Protein AF-A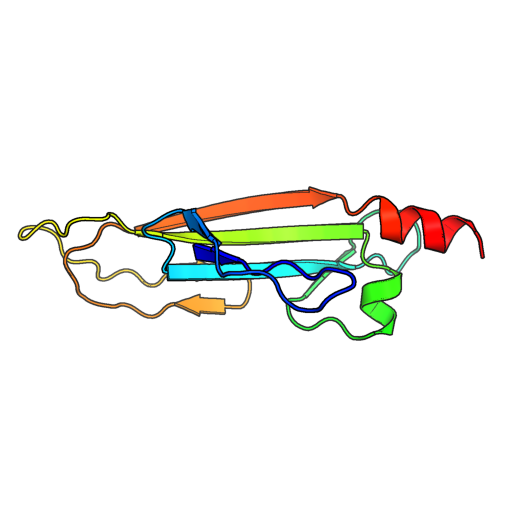0A967R5J3-F1 (afdb_monomer)

pLDDT: mean 92.4, std 11.79, range [44.34, 98.56]

Sequence (112 aa):
LCRRGISGSGLTATECIAEGIEDFHIQFGIDTDEDAIANLYTSMPSLADMENAVSARLFLLARSIEPDPHFTNDTEYVLGDATVPVTNDGFYRRVYTTTVALRNTASRSLMQ

Structure (mmCIF, N/CA/C/O backbone):
data_AF-A0A967R5J3-F1
#
_entry.id   AF-A0A967R5J3-F1
#
loop_
_atom_site.group_PDB
_atom_site.id
_atom_site.type_symbol
_atom_site.label_atom_id
_atom_site.label_alt_id
_atom_site.label_comp_id
_atom_site.label_asym_id
_atom_site.label_entity_id
_atom_site.label_seq_id
_atom_site.pdbx_PDB_ins_code
_atom_site.Cartn_x
_atom_site.Cartn_y
_atom_site.Cartn_z
_atom_site.occupancy
_atom_site.B_iso_or_equiv
_atom_site.auth_seq_id
_atom_site.auth_comp_id
_atom_site.auth_asym_id
_atom_site.auth_atom_id
_atom_site.pdbx_PDB_model_num
ATOM 1 N N . LEU A 1 1 ? -1.872 7.976 8.363 1.00 90.44 1 LEU A N 1
ATOM 2 C CA . LEU A 1 1 ? -0.884 8.120 7.269 1.00 90.44 1 LEU A CA 1
ATOM 3 C C . LEU A 1 1 ? -0.296 9.525 7.274 1.00 90.44 1 LEU A C 1
ATOM 5 O O . LEU A 1 1 ? -1.023 10.501 7.096 1.00 90.44 1 LEU A O 1
ATOM 9 N N . CYS A 1 2 ? 1.015 9.625 7.476 1.00 93.88 2 CYS A N 1
ATOM 10 C CA . CYS A 1 2 ? 1.737 10.892 7.436 1.00 93.88 2 CYS A CA 1
ATOM 11 C C . CYS A 1 2 ? 2.920 10.780 6.472 1.00 93.88 2 CYS A C 1
ATOM 13 O O . CYS A 1 2 ? 3.455 9.692 6.269 1.00 93.88 2 CYS A O 1
ATOM 15 N N . ARG A 1 3 ? 3.312 11.900 5.869 1.00 93.38 3 ARG A N 1
ATOM 16 C CA . ARG A 1 3 ? 4.418 11.989 4.916 1.00 93.38 3 ARG A CA 1
ATOM 17 C C . ARG A 1 3 ? 5.461 12.993 5.386 1.00 93.38 3 ARG A C 1
ATOM 19 O O . ARG A 1 3 ? 5.161 13.924 6.131 1.00 93.38 3 ARG A O 1
ATOM 26 N N . ARG A 1 4 ? 6.681 12.830 4.882 1.00 93.69 4 ARG A N 1
ATOM 27 C CA . ARG A 1 4 ? 7.724 13.859 4.893 1.00 93.69 4 ARG A CA 1
ATOM 28 C C . ARG A 1 4 ? 8.178 14.078 3.459 1.00 93.69 4 ARG A C 1
ATOM 30 O O . ARG A 1 4 ? 8.378 13.115 2.727 1.00 93.69 4 ARG A O 1
ATOM 37 N N . GLY A 1 5 ? 8.313 15.333 3.061 1.00 92.69 5 GLY A N 1
ATOM 38 C CA . GLY A 1 5 ? 8.914 15.707 1.790 1.00 92.69 5 GLY A CA 1
ATOM 39 C C . GLY A 1 5 ? 10.431 15.808 1.903 1.00 92.69 5 GLY A C 1
ATOM 40 O O . GLY A 1 5 ? 10.987 15.893 3.000 1.00 92.69 5 GLY A O 1
ATOM 41 N N . ILE A 1 6 ? 11.098 15.853 0.755 1.00 92.69 6 ILE A N 1
ATOM 42 C CA . ILE A 1 6 ? 12.503 16.239 0.639 1.00 92.69 6 ILE A CA 1
ATOM 43 C C . ILE A 1 6 ? 12.586 17.591 -0.071 1.00 92.69 6 ILE A C 1
ATOM 45 O O . ILE A 1 6 ? 11.867 17.844 -1.035 1.00 92.69 6 ILE A O 1
ATOM 49 N N . SER A 1 7 ? 13.440 18.475 0.432 1.00 92.50 7 SER A N 1
ATOM 50 C CA . SER A 1 7 ? 13.724 19.796 -0.130 1.00 92.50 7 SER A CA 1
ATOM 51 C C . SER A 1 7 ? 15.234 19.977 -0.282 1.00 92.50 7 SER A C 1
ATOM 53 O O . SER A 1 7 ? 16.012 19.196 0.270 1.00 92.50 7 SER A O 1
ATOM 55 N N . GLY A 1 8 ? 15.670 21.035 -0.974 1.00 91.25 8 GLY A N 1
ATOM 56 C CA . GLY A 1 8 ? 17.098 21.366 -1.094 1.00 91.25 8 GLY A CA 1
ATOM 57 C C . GLY A 1 8 ? 17.806 21.595 0.250 1.00 91.25 8 GLY A C 1
ATOM 58 O O . GLY A 1 8 ? 19.027 21.511 0.319 1.00 91.25 8 GLY A O 1
ATOM 59 N N . SER A 1 9 ? 17.051 21.836 1.326 1.00 90.44 9 SER A N 1
ATOM 60 C CA . SER A 1 9 ? 17.562 22.021 2.690 1.00 90.44 9 SER A CA 1
ATOM 61 C C . SER A 1 9 ? 17.378 20.788 3.586 1.00 90.44 9 SER A C 1
ATOM 63 O O . SER A 1 9 ? 17.620 20.866 4.788 1.00 90.44 9 SER A O 1
ATOM 65 N N . GLY A 1 10 ? 16.951 19.652 3.026 1.00 91.50 10 GLY A N 1
ATOM 66 C CA . GLY A 1 10 ? 16.721 18.403 3.753 1.00 91.50 10 GLY A CA 1
ATOM 67 C C . GLY A 1 10 ? 15.245 18.014 3.859 1.00 91.50 10 GLY A C 1
ATOM 68 O O . GLY A 1 10 ? 14.397 18.478 3.092 1.00 91.50 10 GLY A O 1
ATOM 69 N N . LEU A 1 11 ? 14.938 17.115 4.797 1.00 93.88 11 LEU A N 1
ATOM 70 C CA . LEU A 1 11 ? 13.586 16.592 5.009 1.00 93.88 11 LEU A CA 1
ATOM 71 C C . LEU A 1 11 ? 12.657 17.646 5.624 1.00 93.88 11 LEU A C 1
ATOM 73 O O . LEU A 1 11 ? 13.018 18.311 6.594 1.00 93.88 11 LEU A O 1
ATOM 77 N N . THR A 1 12 ? 11.428 17.737 5.123 1.00 94.25 12 THR A N 1
ATOM 78 C CA . THR A 1 12 ? 10.412 18.648 5.663 1.00 94.25 12 THR A CA 1
ATOM 79 C C . THR A 1 12 ? 9.862 18.155 7.004 1.00 94.25 12 THR A C 1
ATOM 81 O O . THR A 1 12 ? 10.110 17.019 7.441 1.0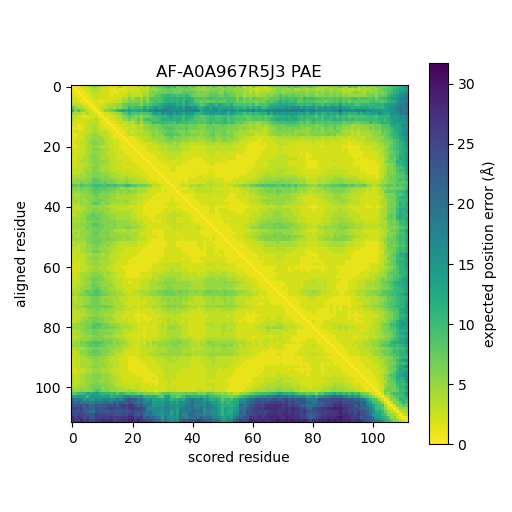0 94.25 12 THR A O 1
ATOM 84 N N . ALA A 1 13 ? 9.072 19.016 7.652 1.00 93.12 13 ALA A N 1
ATOM 85 C CA . ALA A 1 13 ? 8.215 18.612 8.758 1.00 93.12 13 ALA A CA 1
ATOM 86 C C . ALA A 1 13 ? 7.256 17.490 8.324 1.00 93.12 13 ALA A C 1
ATOM 88 O O . ALA A 1 13 ? 6.892 17.388 7.147 1.00 93.12 13 ALA A O 1
ATOM 89 N N . THR A 1 14 ? 6.883 16.645 9.284 1.00 94.19 14 THR A N 1
ATOM 90 C CA . THR A 1 14 ? 5.880 15.596 9.091 1.00 94.19 14 THR A CA 1
ATOM 91 C C . THR A 1 14 ? 4.501 16.221 8.920 1.00 94.19 14 THR A C 1
ATOM 93 O O . THR A 1 14 ? 4.079 17.027 9.743 1.00 94.19 14 THR A O 1
ATOM 96 N N . GLU A 1 15 ? 3.796 15.812 7.870 1.00 94.19 15 GLU A N 1
ATOM 97 C CA . GLU A 1 15 ? 2.430 16.227 7.554 1.00 94.19 15 GLU A CA 1
ATOM 98 C C . GLU A 1 15 ? 1.526 14.993 7.536 1.00 94.19 15 GLU A C 1
ATOM 100 O O . GLU A 1 15 ? 1.800 14.031 6.814 1.00 94.19 15 GLU A O 1
ATOM 105 N N . CYS A 1 16 ? 0.446 15.004 8.314 1.00 93.50 16 CYS A N 1
ATOM 106 C CA . CYS A 1 16 ? -0.531 13.920 8.306 1.00 93.50 16 CYS A CA 1
ATOM 107 C C . CYS A 1 16 ? -1.642 14.217 7.301 1.00 93.50 16 CYS A C 1
ATOM 109 O O . CYS A 1 16 ? -2.260 15.273 7.346 1.00 93.50 16 CYS A O 1
ATOM 111 N N . ILE A 1 17 ? -1.856 13.278 6.378 1.00 94.12 17 ILE A N 1
ATOM 112 C CA . ILE A 1 17 ? -2.740 13.450 5.214 1.00 94.12 17 ILE A CA 1
ATOM 113 C C . ILE A 1 17 ? -4.018 12.614 5.310 1.00 94.12 17 ILE A C 1
ATOM 115 O O . ILE A 1 17 ? -4.979 12.880 4.596 1.00 94.12 17 ILE A O 1
ATOM 119 N N . ALA A 1 18 ? -4.026 11.593 6.168 1.00 94.56 18 ALA A N 1
ATOM 120 C CA . ALA A 1 18 ? -5.202 10.778 6.439 1.00 94.56 18 ALA A CA 1
ATOM 121 C C . ALA A 1 18 ? -5.108 10.134 7.824 1.00 94.56 18 ALA A C 1
ATOM 123 O O . ALA A 1 18 ? -4.038 9.668 8.237 1.00 94.56 18 ALA A O 1
ATOM 124 N N . GLU A 1 19 ? -6.239 10.060 8.510 1.00 95.44 19 GLU A N 1
ATOM 125 C CA . GLU A 1 19 ? -6.400 9.338 9.771 1.00 95.44 19 GLU A CA 1
ATOM 126 C C . GLU A 1 19 ? -6.911 7.915 9.524 1.00 95.44 19 GLU A C 1
ATOM 128 O O . GLU A 1 19 ? -7.362 7.585 8.428 1.00 95.44 19 GLU A O 1
ATOM 133 N N . GLY A 1 20 ? -6.785 7.044 10.526 1.00 96.50 20 GLY A N 1
ATOM 134 C CA . GLY A 1 20 ? -7.314 5.677 10.460 1.00 96.50 20 GLY A CA 1
ATOM 135 C C . GLY A 1 20 ? -6.607 4.734 9.480 1.00 96.50 20 GLY A C 1
ATOM 136 O O . GLY A 1 20 ? -7.000 3.582 9.385 1.00 96.50 20 GLY A O 1
ATOM 137 N N . ILE A 1 21 ? -5.568 5.164 8.761 1.00 97.38 21 ILE A N 1
ATOM 138 C CA . ILE A 1 21 ? -4.776 4.261 7.910 1.00 97.38 21 ILE A CA 1
ATOM 139 C C . ILE A 1 21 ? -3.813 3.456 8.780 1.00 97.38 21 ILE A C 1
ATOM 141 O O . ILE A 1 21 ? -2.925 4.048 9.401 1.00 97.38 21 ILE A O 1
ATOM 145 N N . GLU A 1 22 ? -3.990 2.139 8.797 1.00 96.62 22 GLU A N 1
ATOM 146 C CA . GLU A 1 22 ? -3.150 1.191 9.539 1.00 96.62 22 GLU A CA 1
ATOM 147 C C . GLU A 1 22 ? -2.067 0.565 8.667 1.00 96.62 22 GLU A C 1
ATOM 149 O O . GLU A 1 22 ? -0.980 0.301 9.167 1.00 96.62 22 GLU A O 1
ATOM 154 N N . ASP A 1 23 ? -2.336 0.392 7.372 1.00 96.88 23 ASP A N 1
ATOM 155 C CA . ASP A 1 23 ? -1.356 -0.131 6.426 1.00 96.88 23 ASP A CA 1
ATOM 156 C C . ASP A 1 23 ? -1.457 0.584 5.071 1.00 96.88 23 ASP A C 1
ATOM 158 O O . ASP A 1 23 ? -2.552 0.927 4.603 1.00 96.88 23 ASP A O 1
ATOM 162 N N . PHE A 1 24 ? -0.297 0.834 4.465 1.00 96.12 24 PHE A N 1
ATOM 163 C CA . PHE A 1 24 ? -0.162 1.319 3.100 1.00 96.12 24 PHE A CA 1
ATOM 164 C C . PHE A 1 24 ? 0.882 0.472 2.378 1.00 96.12 24 PHE A C 1
ATOM 166 O O . PHE A 1 24 ? 2.085 0.650 2.582 1.00 96.12 24 PHE A O 1
ATOM 173 N N . HIS A 1 25 ? 0.404 -0.409 1.505 1.00 97.31 25 HIS A N 1
ATOM 174 C CA . HIS A 1 25 ? 1.226 -1.373 0.786 1.00 97.31 25 HIS A CA 1
ATOM 175 C C . HIS A 1 25 ? 1.240 -1.076 -0.710 1.00 97.31 25 HIS A C 1
ATOM 177 O O . HIS A 1 25 ? 0.238 -0.642 -1.289 1.00 97.31 25 HIS A O 1
ATOM 183 N N . ILE A 1 26 ? 2.385 -1.302 -1.351 1.00 97.81 26 ILE A N 1
ATOM 184 C CA . ILE A 1 26 ? 2.599 -0.990 -2.766 1.00 97.81 26 ILE A CA 1
ATOM 185 C C . ILE A 1 26 ? 3.183 -2.210 -3.466 1.00 97.81 26 ILE A C 1
ATOM 187 O O . ILE A 1 26 ? 4.164 -2.788 -3.008 1.00 97.81 26 ILE A O 1
ATOM 191 N N . GLN A 1 27 ? 2.618 -2.540 -4.623 1.00 98.38 27 GLN A N 1
ATOM 192 C CA . GLN A 1 27 ? 3.236 -3.434 -5.594 1.00 98.38 27 GLN A CA 1
ATOM 193 C C . GLN A 1 27 ? 3.505 -2.675 -6.892 1.00 98.38 27 GLN A C 1
ATOM 195 O O . GLN A 1 27 ? 2.633 -1.965 -7.394 1.00 98.38 27 GLN A O 1
ATOM 200 N N . PHE A 1 28 ? 4.690 -2.846 -7.461 1.00 97.81 28 PHE A N 1
ATOM 201 C CA . PHE A 1 28 ? 5.075 -2.260 -8.739 1.00 97.81 28 PHE A CA 1
ATOM 202 C C . PHE A 1 28 ? 4.772 -3.234 -9.869 1.00 97.81 28 PHE A C 1
ATOM 204 O O . PHE A 1 28 ? 5.123 -4.408 -9.779 1.00 97.81 28 PHE A O 1
ATOM 211 N N . GLY A 1 29 ? 4.095 -2.739 -10.903 1.00 97.25 29 GLY A N 1
ATOM 212 C CA . GLY A 1 29 ? 3.817 -3.472 -12.127 1.00 97.25 29 GLY A CA 1
ATOM 213 C C . GLY A 1 29 ? 4.992 -3.349 -13.088 1.00 97.25 29 GLY A C 1
ATOM 214 O O . GLY A 1 29 ? 5.256 -2.244 -13.568 1.00 97.25 29 GLY A O 1
ATOM 215 N N . ILE A 1 30 ? 5.677 -4.462 -13.336 1.00 96.69 30 ILE A N 1
ATOM 216 C CA . ILE A 1 30 ? 6.903 -4.538 -14.136 1.00 96.69 30 ILE A CA 1
ATOM 217 C C . ILE A 1 30 ? 6.553 -5.000 -15.546 1.00 96.69 30 ILE A C 1
ATOM 219 O O . ILE A 1 30 ? 5.840 -5.994 -15.705 1.00 96.69 30 ILE A O 1
ATOM 223 N N . ASP A 1 31 ? 7.046 -4.260 -16.531 1.00 95.56 31 ASP A N 1
ATOM 224 C CA 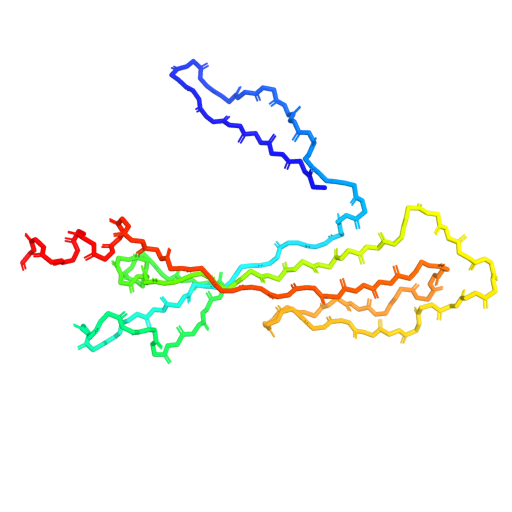. ASP A 1 31 ? 7.039 -4.622 -17.945 1.00 95.56 31 ASP A CA 1
ATOM 225 C C . ASP A 1 31 ? 8.329 -5.402 -18.268 1.00 95.56 31 ASP A C 1
ATOM 227 O O . ASP A 1 31 ? 9.436 -5.005 -17.912 1.00 95.56 31 ASP A O 1
ATOM 231 N N . THR A 1 32 ? 8.184 -6.572 -18.864 1.00 94.69 32 THR A N 1
ATOM 232 C CA . THR A 1 32 ? 9.245 -7.547 -19.137 1.00 94.69 32 THR A CA 1
ATOM 233 C C . THR A 1 32 ? 9.359 -7.869 -20.625 1.00 94.69 32 THR A C 1
ATOM 235 O O . THR A 1 32 ? 10.282 -8.589 -21.007 1.00 94.69 32 THR A O 1
ATOM 238 N N . ASP A 1 33 ? 8.453 -7.341 -21.453 1.00 94.00 33 ASP A N 1
ATOM 239 C CA . ASP A 1 33 ? 8.417 -7.515 -22.908 1.00 94.00 33 ASP A CA 1
ATOM 240 C C . ASP A 1 33 ? 8.300 -6.195 -23.699 1.00 94.00 33 ASP A C 1
ATOM 242 O O . ASP A 1 33 ? 8.190 -6.228 -24.924 1.00 94.00 33 ASP A O 1
ATOM 246 N N . GLU A 1 34 ? 8.441 -5.053 -23.019 1.00 88.69 34 GLU A N 1
ATOM 247 C CA . GLU A 1 34 ? 8.567 -3.696 -23.573 1.00 88.69 34 GLU A CA 1
ATOM 248 C C . GLU A 1 34 ? 7.324 -3.200 -24.335 1.00 88.69 34 GLU A C 1
ATOM 250 O O . GLU A 1 34 ? 7.415 -2.341 -25.219 1.00 88.69 34 GLU A O 1
ATOM 255 N N . ASP A 1 35 ? 6.136 -3.700 -23.990 1.00 91.31 35 ASP A N 1
ATOM 256 C CA . ASP A 1 35 ? 4.869 -3.283 -24.603 1.00 91.31 35 ASP A CA 1
ATOM 257 C C . ASP A 1 35 ? 4.134 -2.170 -23.822 1.00 91.31 35 ASP A C 1
ATOM 259 O O . ASP A 1 35 ? 3.038 -1.737 -24.201 1.00 91.31 35 ASP A O 1
ATOM 263 N N . ALA A 1 36 ? 4.767 -1.656 -22.764 1.00 89.19 36 ALA A N 1
ATOM 264 C CA . ALA A 1 36 ? 4.247 -0.690 -21.802 1.00 89.19 36 ALA A CA 1
ATOM 265 C C . ALA A 1 36 ? 3.072 -1.203 -20.947 1.00 89.19 36 ALA A C 1
ATOM 267 O O . ALA A 1 36 ? 2.328 -0.402 -20.359 1.00 89.19 36 ALA A O 1
ATOM 268 N N . ILE A 1 37 ? 2.910 -2.522 -20.832 1.00 92.25 37 ILE A N 1
ATOM 269 C CA . ILE A 1 37 ? 1.915 -3.193 -19.999 1.00 92.25 37 ILE A CA 1
ATOM 270 C C . ILE A 1 37 ? 2.641 -3.991 -18.909 1.00 92.25 37 ILE A C 1
ATOM 272 O O . ILE A 1 37 ? 3.647 -4.647 -19.125 1.00 92.25 37 ILE A O 1
ATOM 276 N N . ALA A 1 38 ? 2.133 -3.930 -17.676 1.00 96.06 38 ALA A N 1
ATOM 277 C CA . ALA A 1 38 ? 2.722 -4.708 -16.590 1.00 96.06 38 ALA A CA 1
ATOM 278 C C . ALA A 1 38 ? 2.408 -6.203 -16.765 1.00 96.06 38 ALA A C 1
ATOM 280 O O . ALA A 1 38 ? 1.231 -6.577 -16.744 1.00 96.06 38 ALA A O 1
ATOM 281 N N . ASN A 1 39 ? 3.431 -7.058 -16.828 1.00 97.12 39 ASN A N 1
ATOM 282 C CA . ASN A 1 39 ? 3.253 -8.514 -16.875 1.00 97.12 39 ASN A CA 1
ATOM 283 C C . ASN A 1 39 ? 3.219 -9.136 -15.468 1.00 97.12 39 ASN A C 1
ATOM 285 O O . ASN A 1 39 ? 2.561 -10.157 -15.261 1.00 97.12 39 ASN A O 1
ATOM 289 N N . LEU A 1 40 ? 3.889 -8.524 -14.482 1.00 96.75 40 LEU A N 1
ATOM 290 C CA . LEU A 1 40 ? 3.886 -8.981 -13.084 1.00 96.75 40 LEU A CA 1
ATOM 291 C C . LEU A 1 40 ? 3.802 -7.822 -12.092 1.00 96.75 40 LEU A C 1
ATOM 293 O O . LEU A 1 40 ? 4.129 -6.689 -12.426 1.00 96.75 40 LEU A O 1
ATOM 297 N N . TYR A 1 41 ? 3.389 -8.121 -10.857 1.00 97.75 41 TYR A N 1
ATOM 298 C CA . TYR A 1 41 ? 3.376 -7.174 -9.739 1.00 97.75 41 TYR A CA 1
ATOM 299 C C . TYR A 1 41 ? 4.227 -7.700 -8.581 1.00 97.75 41 TYR A C 1
ATOM 301 O O . TYR A 1 41 ? 4.048 -8.845 -8.169 1.00 97.75 41 TYR A O 1
ATOM 309 N N . THR A 1 42 ? 5.115 -6.866 -8.034 1.00 97.44 42 THR A N 1
ATOM 310 C CA . THR A 1 42 ? 5.980 -7.220 -6.892 1.00 97.44 42 THR A CA 1
ATOM 311 C C . THR A 1 42 ? 6.100 -6.073 -5.890 1.00 97.44 42 THR A C 1
ATOM 313 O O . THR A 1 42 ? 6.178 -4.907 -6.279 1.00 97.44 42 THR A O 1
ATOM 316 N N . SER A 1 43 ? 6.111 -6.385 -4.592 1.00 97.50 43 SER A N 1
ATOM 317 C CA . SER A 1 43 ? 6.399 -5.417 -3.519 1.00 97.50 43 SER A CA 1
ATOM 318 C C . SER A 1 43 ? 7.903 -5.221 -3.282 1.00 97.50 43 SER A C 1
ATOM 320 O O . SER A 1 43 ? 8.316 -4.253 -2.644 1.00 97.50 43 SER A O 1
ATOM 322 N N . MET A 1 44 ? 8.731 -6.115 -3.830 1.00 96.88 44 MET A N 1
ATOM 323 C CA . MET A 1 44 ? 10.186 -6.119 -3.688 1.00 96.88 44 MET A CA 1
ATOM 324 C C . MET A 1 44 ? 10.865 -6.093 -5.067 1.00 96.88 44 MET A C 1
ATOM 326 O O . MET A 1 44 ? 11.529 -7.064 -5.437 1.00 96.88 44 MET A O 1
ATOM 330 N N . PRO A 1 45 ? 10.681 -5.026 -5.864 1.00 96.06 45 PRO A N 1
ATOM 331 C CA . PRO A 1 45 ? 11.353 -4.914 -7.151 1.00 96.06 45 PRO A CA 1
ATOM 332 C C . PRO A 1 45 ? 12.867 -4.754 -6.957 1.00 96.06 45 PRO A C 1
ATOM 334 O O . PRO A 1 45 ? 13.329 -4.040 -6.061 1.00 96.06 45 PRO A O 1
ATOM 337 N N . SER A 1 46 ? 13.650 -5.398 -7.819 1.00 96.06 46 SER A N 1
ATOM 338 C CA . SER A 1 46 ? 15.071 -5.091 -7.968 1.00 96.06 46 SER A CA 1
ATOM 339 C C . SER A 1 46 ? 15.265 -3.722 -8.636 1.00 96.06 46 SER A C 1
ATOM 341 O O . SER A 1 46 ? 14.323 -3.103 -9.132 1.00 96.06 46 SER A O 1
ATOM 343 N N . LEU A 1 47 ? 16.508 -3.233 -8.681 1.00 92.38 47 LEU A N 1
ATOM 344 C CA . LEU A 1 47 ? 16.810 -1.988 -9.397 1.00 92.38 47 LEU A CA 1
ATOM 345 C C . LEU A 1 47 ? 16.486 -2.087 -10.894 1.00 92.38 47 LEU A C 1
ATOM 347 O O . LEU A 1 47 ? 15.972 -1.122 -11.444 1.00 92.38 47 LEU A O 1
ATOM 351 N N . ALA A 1 48 ? 16.740 -3.240 -11.520 1.00 90.62 48 ALA A N 1
ATOM 352 C CA . ALA A 1 48 ? 16.424 -3.469 -12.929 1.00 90.62 48 ALA A CA 1
ATOM 353 C C . ALA A 1 48 ? 14.906 -3.502 -13.166 1.00 90.62 48 ALA A C 1
ATOM 355 O O . ALA A 1 48 ? 14.415 -2.878 -14.099 1.00 90.62 48 ALA A O 1
ATOM 356 N N . ASP A 1 49 ? 14.146 -4.141 -12.270 1.00 93.69 49 ASP A N 1
ATOM 357 C CA . ASP A 1 49 ? 12.680 -4.142 -12.354 1.00 93.69 49 ASP A CA 1
ATOM 358 C C . ASP A 1 49 ? 12.126 -2.713 -12.293 1.00 93.69 49 ASP A C 1
ATOM 360 O O . ASP A 1 49 ? 11.230 -2.346 -13.048 1.00 93.69 49 ASP A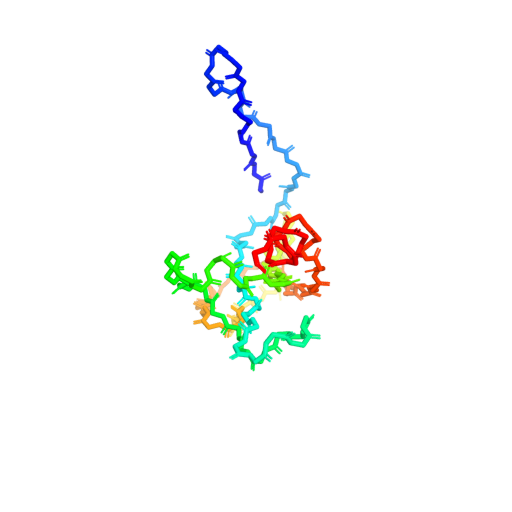 O 1
ATOM 364 N N . MET A 1 50 ? 12.692 -1.874 -11.420 1.00 92.81 50 MET A N 1
ATOM 365 C CA . MET A 1 50 ? 12.272 -0.479 -11.278 1.00 92.81 50 MET A CA 1
ATOM 366 C C . MET A 1 50 ? 12.506 0.367 -12.536 1.00 92.81 50 MET A C 1
ATOM 368 O O . MET A 1 50 ? 11.776 1.341 -12.733 1.00 92.81 50 MET A O 1
ATOM 372 N N . GLU A 1 51 ? 13.480 0.022 -13.384 1.00 90.44 51 GLU A N 1
ATOM 373 C CA . GLU A 1 51 ? 13.683 0.696 -14.676 1.00 90.44 51 GLU A CA 1
ATOM 374 C C . GLU A 1 51 ? 12.524 0.425 -15.642 1.00 90.44 51 GLU A C 1
ATOM 376 O O . GLU A 1 51 ? 12.129 1.326 -16.383 1.00 90.44 51 GLU A O 1
ATOM 381 N N . ASN A 1 52 ? 11.906 -0.754 -15.532 1.00 92.38 52 ASN A N 1
ATOM 382 C CA . ASN A 1 52 ? 10.776 -1.181 -16.355 1.00 92.38 52 ASN A CA 1
ATOM 383 C C . ASN A 1 52 ? 9.425 -1.124 -15.615 1.00 92.38 52 ASN A C 1
ATOM 385 O O . ASN A 1 52 ? 8.429 -1.703 -16.050 1.00 92.38 52 ASN A O 1
ATOM 389 N N . ALA A 1 53 ? 9.346 -0.430 -14.477 1.00 95.06 53 ALA A N 1
ATOM 390 C CA . ALA A 1 53 ? 8.092 -0.283 -13.748 1.00 95.06 53 ALA A CA 1
ATOM 391 C C . ALA A 1 53 ? 7.143 0.684 -14.480 1.00 95.06 53 ALA A C 1
ATOM 393 O O . ALA A 1 53 ? 7.419 1.882 -14.589 1.00 95.06 53 ALA A O 1
ATOM 394 N N . VAL A 1 54 ? 5.984 0.192 -14.926 1.00 95.69 54 VAL A N 1
ATOM 395 C CA . VAL A 1 54 ? 4.991 0.963 -15.708 1.00 95.69 54 VAL A CA 1
ATOM 396 C C . VAL A 1 54 ? 3.726 1.306 -14.922 1.00 95.69 54 VAL A C 1
ATOM 398 O O . VAL A 1 54 ? 2.950 2.179 -15.317 1.00 95.69 54 VAL A O 1
ATOM 401 N N . SER A 1 55 ? 3.502 0.666 -13.774 1.00 96.88 55 SER A N 1
ATOM 402 C CA . SER A 1 55 ? 2.360 0.954 -12.898 1.00 96.88 55 SER A CA 1
ATOM 403 C C . SER A 1 55 ? 2.674 0.689 -11.426 1.00 96.88 55 SER A C 1
ATOM 405 O O . SER A 1 55 ? 3.651 0.026 -11.090 1.00 96.88 55 SER A O 1
ATOM 407 N N . ALA A 1 56 ? 1.839 1.213 -10.534 1.00 97.44 56 ALA A N 1
ATOM 408 C CA . ALA A 1 56 ? 1.842 0.880 -9.117 1.00 97.44 56 ALA A CA 1
ATOM 409 C C . ALA A 1 56 ? 0.424 0.508 -8.678 1.00 97.44 56 ALA A C 1
ATOM 411 O O . ALA A 1 56 ? -0.527 1.261 -8.905 1.00 97.44 56 ALA A O 1
ATOM 412 N N . ARG A 1 57 ? 0.282 -0.646 -8.032 1.00 98.25 57 ARG A N 1
ATOM 413 C CA . ARG A 1 57 ? -0.934 -1.074 -7.348 1.00 98.25 57 ARG A CA 1
ATOM 414 C C . ARG A 1 57 ? -0.801 -0.741 -5.871 1.00 98.25 57 ARG A C 1
ATOM 416 O O . ARG A 1 57 ? 0.101 -1.220 -5.192 1.00 98.25 57 ARG A O 1
ATOM 423 N N . LEU A 1 58 ? -1.704 0.102 -5.402 1.00 98.12 58 LEU A N 1
ATOM 424 C CA . LEU A 1 58 ? -1.739 0.620 -4.046 1.00 98.12 58 LEU A CA 1
ATOM 425 C C . LEU A 1 58 ? -2.828 -0.103 -3.263 1.00 98.12 58 LEU A C 1
ATOM 427 O O . LEU A 1 58 ? -3.958 -0.208 -3.745 1.00 98.12 58 LEU A O 1
ATOM 431 N N . PHE A 1 59 ? -2.500 -0.532 -2.050 1.00 98.44 59 PHE A N 1
ATOM 432 C CA . PHE A 1 59 ? -3.431 -1.105 -1.089 1.00 98.44 59 PHE A CA 1
ATOM 433 C C . PHE A 1 59 ? -3.428 -0.248 0.175 1.00 98.44 59 PHE A C 1
ATOM 435 O O . PHE A 1 59 ? -2.372 0.113 0.690 1.00 98.44 59 PHE A O 1
ATOM 442 N N . LEU A 1 60 ? -4.614 0.091 0.672 1.00 97.69 60 LEU A N 1
ATOM 443 C CA . LEU A 1 60 ? -4.795 0.847 1.906 1.00 97.69 60 LEU A CA 1
ATOM 444 C C . LEU A 1 60 ? -5.727 0.079 2.831 1.00 97.69 60 LEU A C 1
ATOM 446 O O . LEU A 1 60 ? -6.888 -0.129 2.478 1.00 97.69 60 LEU A O 1
ATOM 450 N N . LEU A 1 61 ? -5.244 -0.286 4.018 1.00 98.44 61 LEU A N 1
ATOM 451 C CA . LEU A 1 61 ? -6.101 -0.734 5.110 1.00 98.44 61 LEU A CA 1
ATOM 452 C C . LEU A 1 61 ? -6.482 0.481 5.951 1.00 98.44 61 LEU A C 1
ATOM 454 O O . LEU A 1 61 ? -5.648 1.064 6.648 1.00 98.44 61 LEU A O 1
ATOM 458 N N . ALA A 1 62 ? -7.748 0.871 5.864 1.00 98.25 62 ALA A N 1
ATOM 459 C CA . ALA A 1 62 ? -8.312 1.926 6.690 1.00 98.25 62 ALA A CA 1
ATOM 460 C C . ALA A 1 62 ? -9.207 1.321 7.768 1.00 98.25 62 ALA A C 1
ATOM 462 O O . ALA A 1 62 ? -10.003 0.424 7.481 1.00 98.25 62 ALA A O 1
ATOM 463 N N . ARG A 1 63 ? -9.128 1.863 8.979 1.00 98.06 63 ARG A N 1
ATOM 464 C CA . ARG A 1 63 ? -10.030 1.574 10.088 1.00 98.06 63 ARG A CA 1
ATOM 465 C C . ARG A 1 63 ? -10.912 2.769 10.444 1.00 98.06 63 ARG A C 1
ATOM 467 O O . ARG A 1 63 ? -10.563 3.914 10.148 1.00 98.06 63 ARG A O 1
ATOM 474 N N . SER A 1 64 ? -12.026 2.513 11.127 1.00 98.06 64 SER A N 1
ATOM 475 C CA . SER A 1 64 ? -12.796 3.564 11.799 1.00 98.06 64 SER A CA 1
ATOM 476 C C . SER A 1 64 ? -11.943 4.285 12.851 1.00 98.06 64 SER A C 1
ATOM 478 O O . SER A 1 64 ? -11.006 3.716 13.414 1.00 98.06 64 SER A O 1
ATOM 480 N N . ILE A 1 65 ? -12.250 5.559 13.110 1.00 97.56 65 ILE A N 1
ATOM 481 C CA . ILE A 1 65 ? -11.528 6.355 14.117 1.00 97.56 65 ILE A CA 1
ATOM 482 C C . ILE A 1 65 ? -11.913 5.925 15.532 1.00 97.56 65 ILE A C 1
ATOM 484 O O . ILE A 1 65 ? -11.052 5.821 16.404 1.00 97.56 65 ILE A O 1
ATOM 488 N N . GLU A 1 66 ? -13.194 5.623 15.736 1.00 98.00 66 GLU A N 1
ATOM 489 C CA . GLU A 1 66 ? -13.739 5.145 17.002 1.00 98.00 66 GLU A CA 1
ATOM 490 C C . GLU A 1 66 ? -14.119 3.659 16.901 1.00 98.00 66 GLU A C 1
ATOM 492 O O . GLU A 1 66 ? -14.543 3.204 15.827 1.00 98.00 66 GLU A O 1
ATOM 497 N N . PRO A 1 67 ? -13.942 2.888 17.989 1.00 97.94 67 PRO A N 1
ATOM 498 C CA . PRO A 1 67 ? -14.390 1.508 18.050 1.00 97.94 67 PRO A CA 1
ATOM 499 C C . PRO A 1 67 ? -15.895 1.438 18.324 1.00 97.94 67 PRO A C 1
ATOM 501 O O . PRO A 1 67 ? -16.455 2.279 19.026 1.00 97.94 67 PRO A O 1
ATOM 504 N N . ASP A 1 68 ? -16.528 0.378 17.840 1.00 98.12 68 ASP A N 1
ATOM 505 C CA . ASP A 1 68 ? -17.878 -0.014 18.226 1.00 98.12 68 ASP A CA 1
ATOM 506 C C . ASP A 1 68 ? -17.796 -1.131 19.282 1.00 98.12 68 ASP A C 1
ATOM 508 O O . ASP A 1 68 ? -17.292 -2.216 18.981 1.00 98.12 68 ASP A O 1
ATOM 512 N N . PRO A 1 69 ? -18.281 -0.905 20.519 1.00 97.38 69 PRO A N 1
ATOM 513 C CA . PRO A 1 69 ? -18.238 -1.903 21.591 1.00 97.38 69 PRO A CA 1
ATOM 514 C C . PRO A 1 69 ? -19.006 -3.199 21.299 1.00 97.38 69 PRO A C 1
ATOM 516 O O . PRO A 1 69 ? -18.802 -4.187 22.001 1.00 97.38 69 PRO A O 1
ATOM 519 N N . HIS A 1 70 ? -19.909 -3.195 20.315 1.00 98.12 70 HIS A N 1
ATOM 520 C CA . HIS A 1 70 ? -20.714 -4.359 19.932 1.00 98.12 70 HIS A CA 1
ATOM 521 C C . HIS A 1 70 ? -20.157 -5.086 18.708 1.00 98.12 70 HIS A C 1
ATOM 523 O O . HIS A 1 70 ? -20.725 -6.089 18.276 1.00 98.12 70 HIS A O 1
ATOM 529 N N . PHE A 1 71 ? -19.060 -4.585 18.144 1.00 98.12 71 PHE A N 1
ATOM 530 C CA . PHE A 1 71 ? -18.371 -5.192 17.023 1.00 98.12 71 PHE A CA 1
ATOM 531 C C . PHE A 1 71 ? -17.088 -5.877 17.499 1.00 98.12 71 PHE A C 1
ATOM 533 O O . PHE A 1 71 ? -16.427 -5.443 18.441 1.00 98.12 71 PHE A O 1
ATOM 540 N N . THR A 1 72 ? -16.719 -6.968 16.839 1.00 98.38 72 THR A N 1
ATOM 541 C CA . THR A 1 72 ? -15.410 -7.599 16.999 1.00 98.38 72 THR A CA 1
ATOM 542 C C . THR A 1 72 ? -14.891 -7.939 15.617 1.00 98.38 72 THR A C 1
ATOM 544 O O . THR A 1 72 ? -15.539 -8.653 14.858 1.00 98.38 72 THR A O 1
ATOM 547 N N . ASN A 1 73 ? -13.729 -7.396 15.290 1.00 97.75 73 ASN A N 1
ATOM 548 C CA . ASN A 1 73 ? -13.043 -7.624 14.040 1.00 97.75 73 ASN A CA 1
ATOM 549 C C . ASN A 1 73 ? -12.202 -8.896 14.146 1.00 97.75 73 ASN A C 1
ATOM 551 O O . ASN A 1 73 ? -11.050 -8.863 14.578 1.00 97.75 73 ASN A O 1
ATOM 555 N N . ASP A 1 74 ? -12.796 -10.014 13.754 1.00 97.81 74 ASP A N 1
ATOM 556 C CA . ASP A 1 74 ? -12.170 -11.334 13.677 1.00 97.81 74 ASP A CA 1
ATOM 557 C C . ASP A 1 74 ? -11.633 -11.654 12.263 1.00 97.81 74 ASP A C 1
ATOM 559 O O . ASP A 1 74 ? -11.341 -12.803 11.932 1.00 97.81 74 ASP A O 1
ATOM 563 N N . THR A 1 75 ? -11.501 -10.630 11.414 1.00 97.88 75 THR A N 1
ATOM 564 C CA . THR A 1 75 ? -11.146 -10.769 9.999 1.00 97.88 75 THR A CA 1
ATOM 565 C C . THR A 1 75 ? -9.652 -10.547 9.762 1.00 97.88 75 THR A C 1
ATOM 567 O O . THR A 1 75 ? -9.056 -9.603 10.278 1.00 97.88 75 THR A O 1
ATOM 570 N N . GLU A 1 76 ? -9.054 -11.410 8.942 1.00 98.19 76 GLU A N 1
ATOM 571 C CA . GLU A 1 76 ? -7.717 -11.228 8.371 1.00 98.19 76 GLU A CA 1
ATOM 572 C C . GLU A 1 76 ? -7.820 -10.437 7.057 1.00 98.19 76 GLU A C 1
ATOM 574 O O . GLU A 1 76 ? -8.716 -10.688 6.245 1.00 98.19 76 GLU A O 1
ATOM 579 N N . TYR A 1 77 ? -6.912 -9.485 6.830 1.00 98.31 77 TYR A N 1
ATOM 580 C CA . TYR A 1 77 ? -6.927 -8.637 5.634 1.00 98.31 77 TYR A CA 1
ATOM 581 C C . TYR A 1 77 ? -5.728 -8.933 4.738 1.00 98.31 77 TYR A C 1
ATOM 583 O O . TYR A 1 77 ? -4.588 -8.938 5.195 1.00 98.31 77 TYR A O 1
ATOM 591 N N . VAL A 1 78 ? -5.979 -9.116 3.441 1.00 97.75 78 VAL A N 1
ATOM 592 C CA . VAL A 1 78 ? -4.936 -9.350 2.432 1.00 97.75 78 VAL A CA 1
ATOM 593 C C . VAL A 1 78 ? -4.733 -8.092 1.588 1.00 97.75 78 VAL A C 1
ATOM 595 O O . VAL A 1 78 ? -5.679 -7.556 1.007 1.00 97.75 78 VAL A O 1
ATOM 598 N N . LEU A 1 79 ? -3.486 -7.633 1.506 1.00 97.50 79 LEU A N 1
ATOM 599 C CA . LEU A 1 79 ? -3.031 -6.469 0.752 1.00 97.50 79 LEU A CA 1
ATOM 600 C C . LEU A 1 79 ? -1.993 -6.924 -0.280 1.00 97.50 79 LEU A C 1
ATOM 602 O O . LEU A 1 79 ? -0.793 -6.732 -0.115 1.00 97.50 79 LEU A O 1
ATOM 606 N N . GLY A 1 80 ? -2.452 -7.576 -1.347 1.00 95.56 80 GLY A N 1
ATOM 607 C CA . GLY A 1 80 ? -1.551 -8.168 -2.335 1.00 95.56 80 GLY A CA 1
ATOM 608 C C . GLY A 1 80 ? -0.816 -9.374 -1.752 1.00 95.56 80 GLY A C 1
ATOM 609 O O . GLY A 1 80 ? -1.430 -10.410 -1.527 1.00 95.56 80 GLY A O 1
ATOM 610 N N . ASP A 1 81 ? 0.489 -9.239 -1.541 1.00 95.50 81 ASP A N 1
ATOM 611 C CA . ASP A 1 81 ? 1.372 -10.240 -0.927 1.00 95.50 81 ASP A CA 1
ATOM 612 C C . ASP A 1 81 ? 1.602 -10.017 0.578 1.00 95.50 81 ASP A C 1
ATOM 614 O O . ASP A 1 81 ? 2.289 -10.814 1.214 1.00 95.50 81 ASP A O 1
ATOM 618 N N . ALA A 1 82 ? 1.018 -8.964 1.156 1.00 96.31 82 ALA A N 1
ATOM 619 C CA . ALA A 1 82 ? 1.019 -8.730 2.594 1.00 96.31 82 ALA A CA 1
ATOM 620 C C . ALA A 1 82 ? -0.286 -9.219 3.239 1.00 96.31 82 ALA A C 1
ATOM 622 O O . ALA A 1 82 ? -1.377 -9.028 2.698 1.00 96.31 82 ALA A O 1
ATOM 623 N N . THR A 1 83 ? -0.170 -9.793 4.436 1.00 97.75 83 THR A N 1
ATOM 624 C CA . THR A 1 83 ? -1.309 -10.208 5.261 1.00 97.75 83 THR A CA 1
ATOM 625 C C . THR A 1 83 ? -1.267 -9.463 6.587 1.00 97.75 83 THR A C 1
ATOM 627 O O . THR A 1 83 ? -0.264 -9.513 7.300 1.00 97.75 83 THR A O 1
ATOM 630 N N . VAL A 1 84 ? -2.367 -8.795 6.931 1.00 97.25 84 VAL A N 1
ATOM 631 C CA . VAL A 1 84 ? -2.574 -8.181 8.244 1.00 97.25 84 VAL A CA 1
ATOM 632 C C . VAL A 1 84 ? -3.411 -9.146 9.085 1.00 97.25 84 VAL A C 1
ATOM 634 O O . VAL A 1 84 ? -4.561 -9.415 8.720 1.00 97.25 84 VAL A O 1
ATOM 637 N N . PRO A 1 85 ? -2.850 -9.682 10.186 1.00 97.25 85 PRO A N 1
ATOM 638 C CA . PRO A 1 85 ? -3.516 -10.695 10.990 1.00 97.25 85 PRO A CA 1
ATOM 639 C C . PRO A 1 85 ? -4.741 -10.128 11.708 1.00 97.25 85 PRO A C 1
ATOM 641 O O . PRO A 1 85 ? -4.874 -8.921 11.917 1.00 97.25 85 PRO A O 1
ATOM 644 N N . VAL A 1 86 ? -5.608 -11.039 12.139 1.00 97.19 86 VAL A N 1
ATOM 645 C CA . VAL A 1 86 ? -6.782 -10.729 12.958 1.00 97.19 86 VAL A CA 1
ATOM 646 C C . VAL A 1 86 ? -6.378 -9.981 14.234 1.00 97.19 86 VAL A C 1
ATOM 648 O O . VAL A 1 86 ? -5.476 -10.418 14.952 1.00 97.19 86 VAL A O 1
ATOM 651 N N . THR A 1 87 ? -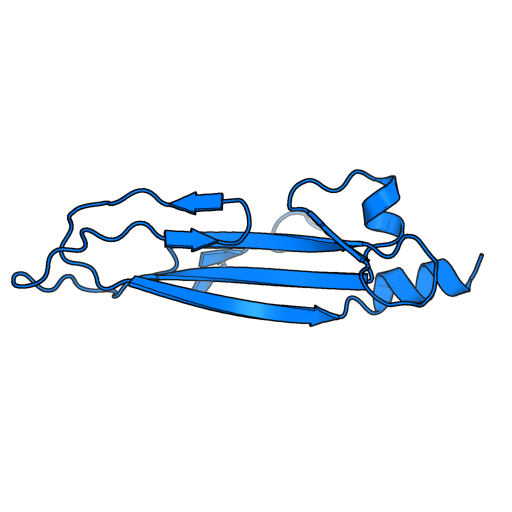7.083 -8.893 14.559 1.00 96.31 87 THR A N 1
ATOM 652 C CA . THR A 1 87 ? -6.819 -8.098 15.772 1.00 96.31 87 THR A CA 1
ATOM 653 C C . THR A 1 87 ? -7.805 -8.354 16.913 1.00 96.31 87 THR A C 1
ATOM 655 O O . THR A 1 87 ? -7.453 -8.108 18.065 1.00 96.31 87 THR A O 1
ATOM 658 N N . ASN A 1 88 ? -9.005 -8.884 16.633 1.00 97.75 88 ASN A N 1
ATOM 659 C CA . ASN A 1 88 ? -10.080 -9.112 17.612 1.00 97.75 88 ASN A CA 1
ATOM 660 C C . ASN A 1 88 ? -10.457 -7.848 18.414 1.00 97.75 88 ASN A C 1
ATOM 662 O O . ASN A 1 88 ? -10.703 -7.915 19.618 1.00 97.75 88 ASN A O 1
ATOM 666 N N . ASP A 1 89 ? -10.486 -6.686 17.755 1.00 97.62 89 ASP A N 1
ATOM 667 C CA . ASP A 1 89 ? -10.852 -5.396 18.358 1.00 97.62 89 ASP A CA 1
ATOM 668 C C . ASP A 1 89 ? -12.190 -4.848 17.823 1.00 97.62 89 ASP A C 1
ATOM 670 O O . ASP A 1 89 ? -12.800 -5.427 16.932 1.00 97.62 89 ASP A O 1
ATOM 674 N N . GLY A 1 90 ? -12.667 -3.720 18.357 1.00 98.25 90 GLY A N 1
ATOM 675 C CA . GLY A 1 90 ? -13.945 -3.115 17.956 1.00 98.25 90 GLY A CA 1
ATOM 676 C C . GLY A 1 90 ? -13.896 -2.206 16.722 1.00 98.25 90 GLY A C 1
ATOM 677 O O . GLY A 1 90 ? -14.835 -1.444 16.508 1.00 98.25 90 GLY A O 1
ATOM 678 N N . PHE A 1 91 ? -12.823 -2.199 15.925 1.00 98.56 91 PHE A N 1
ATOM 679 C CA . PHE A 1 91 ? -12.697 -1.266 14.798 1.00 98.56 91 PHE A CA 1
ATOM 680 C C . PHE A 1 91 ? -13.132 -1.895 13.479 1.00 98.56 91 PHE A C 1
ATOM 682 O O . PHE A 1 91 ? -12.585 -2.911 13.049 1.00 98.56 91 PHE A O 1
ATOM 689 N N . TYR A 1 92 ? -14.051 -1.241 12.768 1.00 98.25 92 TYR A N 1
ATOM 690 C CA . TYR A 1 92 ? -14.358 -1.608 11.387 1.00 98.25 92 TYR A CA 1
ATOM 691 C C . TYR A 1 92 ? -13.147 -1.323 10.506 1.00 98.25 92 TYR A C 1
ATOM 693 O O . TYR A 1 92 ? -12.563 -0.245 10.601 1.00 98.25 92 TYR A O 1
ATOM 701 N N . ARG A 1 93 ? -12.795 -2.258 9.623 1.00 98.31 93 ARG A N 1
ATOM 702 C CA . 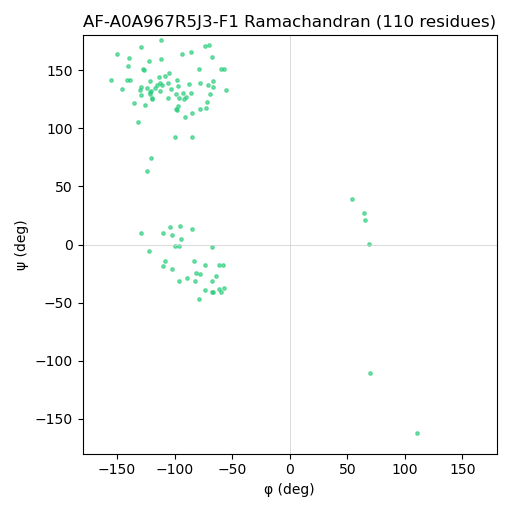ARG A 1 93 ? -11.685 -2.109 8.677 1.00 98.31 93 ARG A CA 1
ATOM 703 C C . ARG A 1 93 ? -12.138 -2.362 7.254 1.00 98.31 93 ARG A C 1
ATOM 705 O O . ARG A 1 93 ? -13.057 -3.138 7.000 1.00 98.31 93 ARG A O 1
ATOM 712 N N . ARG A 1 94 ? -11.471 -1.703 6.314 1.00 97.56 94 ARG A N 1
ATOM 713 C CA . ARG A 1 94 ? -11.694 -1.893 4.886 1.00 97.56 94 ARG A CA 1
ATOM 714 C C . ARG A 1 94 ? -10.395 -1.744 4.116 1.00 97.56 94 ARG A C 1
ATOM 716 O O . ARG A 1 94 ? -9.667 -0.771 4.299 1.00 97.56 94 ARG A O 1
ATOM 723 N N . VAL A 1 95 ? -10.165 -2.692 3.213 1.00 98.31 95 VAL A N 1
ATOM 724 C CA . VAL A 1 95 ? -9.108 -2.600 2.209 1.00 98.31 95 VAL A CA 1
ATOM 725 C C . VAL A 1 95 ? -9.637 -1.834 1.001 1.00 98.31 95 VAL A C 1
ATOM 727 O O . VAL A 1 95 ? -10.708 -2.139 0.468 1.00 98.31 95 VAL A O 1
ATOM 730 N N . TYR A 1 96 ? -8.871 -0.841 0.567 1.00 98.06 96 TYR A N 1
ATOM 731 C CA . TYR A 1 96 ? -9.054 -0.142 -0.696 1.00 98.06 96 TYR A CA 1
ATOM 732 C C . TYR A 1 96 ? -7.884 -0.458 -1.617 1.00 98.06 96 TYR A C 1
ATOM 734 O O . TYR A 1 96 ? -6.733 -0.457 -1.182 1.00 98.06 96 TYR A O 1
ATOM 742 N N . THR A 1 97 ? -8.174 -0.678 -2.897 1.00 98.12 97 THR A N 1
ATOM 743 C CA . THR A 1 97 ? -7.152 -0.947 -3.909 1.00 98.12 97 THR A CA 1
ATOM 744 C C . THR A 1 97 ? -7.347 -0.028 -5.099 1.00 98.12 97 THR A C 1
ATOM 746 O O . THR A 1 97 ? -8.464 0.156 -5.581 1.00 98.12 97 THR A O 1
ATOM 749 N N . THR A 1 98 ? -6.252 0.536 -5.593 1.00 97.94 98 THR A N 1
ATOM 750 C CA . THR A 1 98 ? -6.228 1.272 -6.857 1.00 97.94 98 THR A CA 1
ATOM 751 C C . THR A 1 98 ? -4.945 0.960 -7.614 1.00 97.94 98 THR A C 1
ATOM 753 O O . THR A 1 98 ? -3.942 0.593 -7.011 1.00 97.94 98 THR A O 1
ATOM 756 N N . THR A 1 99 ? -4.970 1.081 -8.937 1.00 97.38 99 THR A N 1
ATOM 757 C CA . THR A 1 99 ? -3.778 0.927 -9.780 1.00 97.38 99 THR A CA 1
ATOM 758 C C . THR A 1 99 ? -3.569 2.210 -10.568 1.00 97.38 99 THR A C 1
ATOM 760 O O . THR A 1 99 ? -4.501 2.715 -11.194 1.00 97.38 99 THR A O 1
ATOM 763 N N . VAL A 1 100 ? -2.353 2.750 -10.521 1.00 96.31 100 VAL A N 1
ATOM 764 C CA . VAL A 1 100 ? -1.972 4.003 -11.181 1.00 96.31 100 VAL A CA 1
ATOM 765 C C . VAL A 1 100 ? -0.825 3.762 -12.158 1.00 96.31 100 VAL A C 1
ATOM 767 O O . VAL A 1 100 ? 0.091 2.997 -11.870 1.00 96.31 100 VAL A O 1
ATOM 770 N N . ALA A 1 101 ? -0.865 4.412 -13.321 1.00 94.88 101 ALA A N 1
ATOM 771 C CA . ALA A 1 101 ? 0.205 4.324 -14.315 1.00 94.88 101 ALA A CA 1
ATOM 772 C C . ALA A 1 101 ? 1.405 5.211 -13.929 1.00 94.88 101 ALA A C 1
ATOM 774 O O . ALA A 1 101 ? 1.226 6.362 -13.520 1.00 94.88 101 ALA A O 1
ATOM 775 N N . LEU A 1 102 ? 2.624 4.706 -14.123 1.00 93.25 102 LEU A N 1
ATOM 776 C CA . LEU A 1 102 ? 3.885 5.412 -13.892 1.00 93.25 102 LEU A CA 1
ATOM 777 C C . LEU A 1 102 ? 4.435 5.929 -15.227 1.00 93.25 102 LEU A C 1
ATOM 779 O O . LEU A 1 102 ? 5.134 5.240 -15.959 1.00 93.25 102 LEU A O 1
ATOM 783 N N . ARG A 1 103 ? 4.095 7.174 -15.574 1.00 79.75 103 ARG A N 1
ATOM 784 C CA . ARG A 1 103 ? 4.419 7.736 -16.900 1.00 79.75 103 ARG A CA 1
ATOM 785 C C . ARG A 1 103 ? 5.872 8.192 -17.057 1.00 79.75 103 ARG A C 1
ATOM 787 O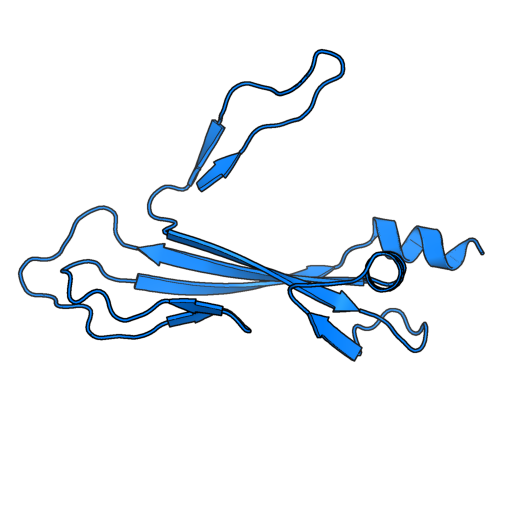 O . ARG A 1 103 ? 6.376 8.236 -18.176 1.00 79.75 103 ARG A O 1
ATOM 794 N N . ASN A 1 104 ? 6.538 8.544 -15.959 1.00 69.81 104 ASN A N 1
ATOM 795 C CA . ASN A 1 104 ? 7.886 9.125 -15.994 1.00 69.81 104 ASN A CA 1
ATOM 796 C C . ASN A 1 104 ? 8.996 8.070 -16.151 1.00 69.81 104 ASN A C 1
ATOM 798 O O . ASN A 1 104 ? 10.070 8.389 -16.646 1.00 69.81 104 ASN A O 1
ATOM 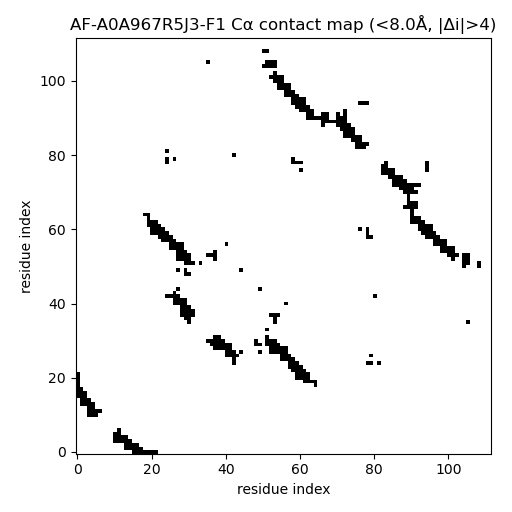802 N N . THR A 1 105 ? 8.745 6.825 -15.742 1.00 60.91 105 THR A N 1
ATOM 803 C CA . THR A 1 105 ? 9.646 5.679 -15.953 1.00 60.91 105 THR A CA 1
ATOM 804 C C . THR A 1 105 ? 9.520 5.156 -17.383 1.00 60.91 105 THR A C 1
ATOM 806 O O . THR A 1 105 ? 10.523 5.058 -18.083 1.00 60.91 105 THR A O 1
ATOM 809 N N . ALA A 1 106 ? 8.287 4.978 -17.874 1.00 55.34 106 ALA A N 1
ATOM 810 C CA . ALA A 1 106 ? 8.011 4.550 -19.250 1.00 55.34 106 ALA A CA 1
ATOM 811 C C . ALA A 1 106 ? 8.633 5.477 -20.316 1.00 55.34 106 ALA A C 1
ATOM 813 O O . ALA A 1 106 ? 9.150 5.021 -21.332 1.00 55.34 106 ALA A O 1
ATOM 814 N N . SER A 1 107 ? 8.652 6.791 -20.073 1.00 51.53 107 SER A N 1
ATOM 815 C CA . SER A 1 107 ? 9.264 7.759 -20.997 1.00 51.53 107 SER A CA 1
ATOM 816 C C . SER A 1 107 ? 10.798 7.743 -20.991 1.00 51.53 107 SER A C 1
ATOM 818 O O . SER A 1 107 ? 11.401 8.215 -21.950 1.00 51.53 107 SER A O 1
ATOM 820 N N . ARG A 1 108 ? 11.442 7.179 -19.960 1.00 53.12 108 ARG A N 1
ATOM 821 C CA . ARG A 1 108 ? 12.900 6.985 -19.922 1.00 53.12 108 ARG A CA 1
ATOM 822 C C . ARG A 1 108 ? 13.333 5.726 -20.683 1.00 53.12 108 ARG A C 1
ATOM 824 O O . ARG A 1 108 ? 14.411 5.740 -21.265 1.00 53.12 108 ARG A O 1
ATOM 831 N N . SER A 1 109 ? 12.489 4.690 -20.715 1.00 50.59 109 SER A N 1
ATOM 832 C CA . SER A 1 109 ? 12.722 3.468 -21.501 1.00 50.59 109 SER A CA 1
ATOM 833 C C . SER A 1 109 ? 12.674 3.741 -23.016 1.00 50.59 109 SER A C 1
ATOM 835 O O . SER A 1 109 ? 13.581 3.353 -23.738 1.00 50.59 109 SER A O 1
ATOM 837 N N . LEU A 1 110 ? 11.733 4.575 -23.484 1.00 51.62 110 LEU A N 1
ATOM 838 C CA . LEU A 1 110 ? 11.592 4.966 -24.903 1.00 51.62 110 LEU A CA 1
ATOM 839 C C . LEU A 1 110 ? 12.727 5.847 -25.481 1.00 51.62 110 LEU A C 1
ATOM 841 O O . LEU A 1 110 ? 12.662 6.234 -26.647 1.00 51.62 110 LEU A O 1
ATOM 845 N N . MET A 1 111 ? 13.724 6.235 -24.680 1.00 50.97 111 MET A N 1
ATOM 846 C CA . MET A 1 111 ? 14.855 7.075 -25.109 1.00 50.97 111 MET A CA 1
ATOM 847 C C . MET A 1 111 ? 16.194 6.320 -25.170 1.00 50.97 111 MET A C 1
ATOM 849 O O . MET A 1 111 ? 17.234 6.966 -25.323 1.00 50.97 111 MET A O 1
ATOM 853 N N . GLN A 1 112 ? 16.180 4.991 -25.043 1.00 44.34 112 GLN A N 1
ATOM 854 C CA . GLN A 1 112 ? 17.350 4.124 -25.223 1.00 44.34 112 GLN A CA 1
ATOM 855 C C . GLN A 1 112 ? 17.246 3.317 -26.515 1.00 44.34 112 GLN A C 1
ATOM 857 O O . GLN A 1 112 ? 16.113 2.956 -26.895 1.00 44.34 112 GLN A O 1
#

Solvent-accessible surface area (backbone atoms only — not comparable to full-atom values): 6595 Å² total; per-residue (Å²): 66,69,48,64,52,78,49,102,92,43,73,49,73,81,45,75,80,45,78,40,47,80,44,80,44,60,26,40,16,28,32,86,81,81,79,79,51,57,77,47,73,38,73,78,66,5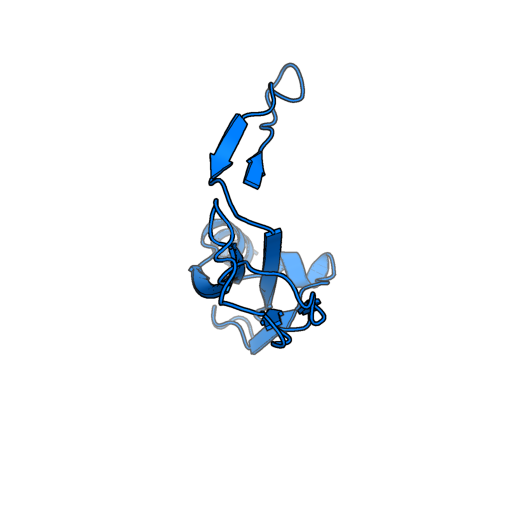1,77,70,44,56,58,34,25,32,27,40,40,40,28,35,36,35,38,49,88,63,66,40,95,88,46,68,32,76,59,66,47,77,50,88,95,45,74,48,74,57,74,66,39,33,43,56,71,48,80,45,77,53,75,47,77,36,66,75,35,49,59,56,53,76,74,111

Nearest PDB structures (foldseek):
  8pel-assembly1_C  TM=4.739E-01  e=7.951E+00  Thermochaetoides thermophila DSM 1495

Foldseek 3Di:
DWDWDADPVGIHDIGDDDPQWPDKAKWFFFDDPLPLGRPDTHSDDDPVRQLRGFKMKIKTKGKDPDFDPVDFFCDWDDDPPDIDHGDRTRIDIDIDIDMGTDPVSSVVVVVD

Mean predicted aligned error: 5.37 Å

Radius of gyration: 17.81 Å; Cα contacts (8 Å, |Δi|>4): 229; chains: 1; bounding box: 38×33×47 Å

Secondary structure (DSSP, 8-state):
-EE--EETTEEPPPEE--SSEEEEEEEEEE-SSSSSS-SEEESS--HHHHHTEEEEEEEEEEE-SS--TT--B---EEETTEEE----BS--EEEEEEEEE-HHHHHHHTT-